Protein AF-A0A3D2L8B6-F1 (afdb_monomer)

Nearest PDB structures (foldseek):
  5cwb-assembly1_A  TM=3.563E-01  e=9.873E+00  synthetic construct
  6vfi-assembly1_A  TM=2.764E-01  e=8.026E+00  synthetic construct

Foldseek 3Di:
DDPLVVLLVLLVVLVVCLVPPPVPDDADPSNLCSQLSSLLSVLVSCVVVVHDPLQSQLSNLLSVLSNQCRVDPVCPSVVVSVVSNVVSVVSVVVVVVPDDDDDPDPVVVVVVVVVVVVVVVVCVVCVVVPDPVRD

Radius of gyration: 17.13 Å; Cα contacts (8 Å, |Δi|>4): 127; chains: 1; bounding box: 41×41×45 Å

Sequence (135 aa):
MTLPTGVLLTSMVLGVLYGTAFCWRPHSLLKLIVKTGSTALLALWAYLLGGPVLLVAGLALSSLGDFFLEADENDKFLLPGMGAFFAAHVAYIALFWALPQADRTLLILAAQIGLIACGVVFIRWLAPWVTKGMR

pLDDT: mean 90.26, std 8.33, range [50.19, 97.44]

Secondary structure (DSSP, 8-state):
--HHHHHHHHHHHHHHHIIIIITTSPP-HHHHHHHHHHHHHHHHHHHHTT--HHHHHHHHHHHHHHHHHHS-TTSTTHHHHHHHHHHHHHHHHHHHHHSPPPP--HHHHHHHHHHHHHHHHHHHHHGGGS-TT--

Mean predicted aligned error: 5.92 Å

Structure (mmCIF, N/CA/C/O backbone):
data_AF-A0A3D2L8B6-F1
#
_entry.id   AF-A0A3D2L8B6-F1
#
loop_
_atom_site.group_PDB
_atom_site.id
_atom_site.type_symbol
_atom_site.label_atom_id
_atom_site.label_alt_id
_atom_site.label_comp_id
_atom_site.label_asym_id
_atom_site.label_entity_id
_atom_site.label_seq_id
_atom_site.pdbx_PDB_ins_code
_atom_site.Cartn_x
_atom_site.Cartn_y
_atom_site.Cartn_z
_atom_site.occupancy
_atom_site.B_iso_or_equiv
_atom_site.auth_seq_id
_atom_site.auth_comp_id
_atom_site.auth_asym_id
_atom_site.auth_atom_id
_atom_site.pdbx_PDB_model_num
ATOM 1 N N . MET A 1 1 ? 9.061 -23.169 3.707 1.00 67.75 1 MET A N 1
ATOM 2 C CA . MET A 1 1 ? 8.647 -21.827 3.238 1.00 67.75 1 MET A CA 1
ATOM 3 C C . MET A 1 1 ? 9.884 -20.964 3.103 1.00 67.75 1 MET A C 1
ATOM 5 O O . MET A 1 1 ? 10.711 -21.003 4.004 1.00 67.75 1 MET A O 1
ATOM 9 N N . THR A 1 2 ? 10.033 -20.221 2.008 1.00 90.94 2 THR A N 1
ATOM 10 C CA . THR A 1 2 ? 11.080 -19.193 1.910 1.00 90.94 2 THR A CA 1
ATOM 11 C C . THR A 1 2 ? 10.647 -17.950 2.693 1.00 90.94 2 THR A C 1
ATOM 13 O O . THR A 1 2 ? 9.448 -17.719 2.881 1.00 90.94 2 THR A O 1
ATOM 16 N N . LEU A 1 3 ? 11.610 -17.147 3.154 1.00 92.25 3 LEU A N 1
ATOM 17 C CA . LEU A 1 3 ? 11.333 -15.908 3.888 1.00 92.25 3 LEU A CA 1
ATOM 18 C C . LEU A 1 3 ? 10.371 -14.965 3.125 1.00 92.25 3 LEU A C 1
ATOM 20 O O . LEU A 1 3 ? 9.385 -14.547 3.732 1.00 92.25 3 LEU A O 1
ATOM 24 N N . PRO A 1 4 ? 10.543 -14.694 1.811 1.00 92.75 4 PRO A N 1
ATOM 25 C CA . PRO A 1 4 ? 9.620 -13.829 1.073 1.00 92.75 4 PRO A CA 1
ATOM 26 C C . PRO A 1 4 ? 8.187 -14.376 1.046 1.00 92.75 4 PRO A C 1
ATOM 28 O O . PRO A 1 4 ? 7.238 -13.633 1.279 1.00 92.75 4 PRO A O 1
ATOM 31 N N . THR A 1 5 ? 8.002 -15.681 0.825 1.00 93.81 5 THR A N 1
ATOM 32 C CA . THR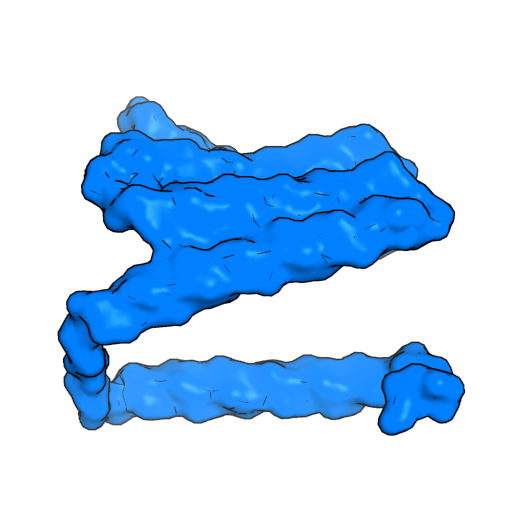 A 1 5 ? 6.661 -16.287 0.814 1.00 93.81 5 THR A CA 1
ATOM 33 C C . THR A 1 5 ? 5.973 -16.167 2.175 1.00 93.81 5 THR A C 1
ATOM 35 O O . THR A 1 5 ? 4.782 -15.871 2.226 1.00 93.81 5 THR A O 1
ATOM 38 N N . GLY A 1 6 ? 6.712 -16.342 3.277 1.00 94.75 6 GLY A N 1
ATOM 39 C CA . GLY A 1 6 ? 6.173 -16.147 4.627 1.00 94.75 6 GLY A CA 1
ATOM 40 C C . GLY A 1 6 ? 5.730 -14.703 4.886 1.00 94.75 6 GLY A C 1
ATOM 41 O O . GLY A 1 6 ? 4.639 -14.479 5.415 1.00 94.75 6 GLY A O 1
ATOM 42 N N . VAL A 1 7 ? 6.533 -13.723 4.458 1.00 94.81 7 VAL A N 1
ATOM 43 C CA . VAL A 1 7 ? 6.210 -12.290 4.583 1.00 94.81 7 VAL A CA 1
ATOM 44 C C . VAL A 1 7 ? 4.951 -11.936 3.786 1.00 94.81 7 VAL A C 1
ATOM 46 O O . VAL A 1 7 ? 4.048 -11.299 4.330 1.00 94.81 7 VAL A O 1
ATOM 49 N N . LEU A 1 8 ? 4.846 -12.398 2.534 1.00 94.94 8 LEU A N 1
ATOM 50 C CA . LEU A 1 8 ? 3.677 -12.146 1.688 1.00 94.94 8 LEU A CA 1
ATOM 51 C C . LEU A 1 8 ? 2.399 -12.738 2.286 1.00 94.94 8 LEU A C 1
ATOM 53 O O . LEU A 1 8 ? 1.386 -12.051 2.380 1.00 94.94 8 LEU A O 1
ATOM 57 N N . LEU A 1 9 ? 2.439 -13.998 2.722 1.00 95.94 9 LEU A N 1
ATOM 58 C CA . LEU A 1 9 ? 1.264 -14.642 3.308 1.00 95.94 9 LEU A CA 1
ATOM 59 C C . LEU A 1 9 ? 0.827 -13.946 4.595 1.00 95.94 9 LEU A C 1
ATOM 61 O O . LEU A 1 9 ? -0.366 -13.751 4.804 1.00 95.94 9 LEU A O 1
ATOM 65 N N . THR A 1 10 ? 1.780 -13.514 5.421 1.00 94.75 10 THR A N 1
ATOM 66 C CA . THR A 1 10 ? 1.473 -12.745 6.633 1.00 94.75 10 THR A CA 1
ATOM 67 C C . THR A 1 10 ? 0.818 -11.409 6.279 1.00 94.75 10 THR A C 1
ATOM 69 O O . THR A 1 10 ? -0.200 -11.060 6.871 1.00 94.75 10 THR A O 1
ATOM 72 N N . SER A 1 11 ? 1.334 -10.698 5.270 1.00 94.88 11 SER A N 1
ATOM 73 C CA . SER A 1 11 ? 0.718 -9.470 4.746 1.00 94.88 11 SER A CA 1
ATOM 74 C C . SER A 1 11 ? -0.731 -9.704 4.295 1.00 94.88 11 SER A C 1
ATOM 76 O O . SER A 1 11 ? -1.634 -8.989 4.732 1.00 94.88 11 SER A O 1
ATOM 78 N N . MET A 1 12 ? -0.975 -10.749 3.497 1.00 95.00 12 MET A N 1
ATOM 79 C CA . MET A 1 12 ? -2.314 -11.101 3.012 1.00 95.00 12 MET A CA 1
ATOM 80 C C . MET A 1 12 ? -3.269 -11.441 4.158 1.00 95.00 12 MET A C 1
ATOM 82 O O . MET A 1 12 ? -4.399 -10.954 4.183 1.00 95.00 12 MET A O 1
ATOM 86 N N . VAL A 1 13 ? -2.819 -12.244 5.127 1.00 95.94 13 VAL A N 1
ATOM 87 C CA . VAL A 1 13 ? -3.622 -12.615 6.300 1.00 95.94 13 VAL A CA 1
ATOM 88 C C . VAL A 1 13 ? -3.980 -11.378 7.119 1.00 95.94 13 VAL A C 1
ATOM 90 O O . VAL A 1 13 ? -5.149 -11.209 7.459 1.00 95.94 13 VAL A O 1
ATOM 93 N N . LEU A 1 14 ? -3.027 -10.480 7.386 1.00 93.62 14 LEU A N 1
ATOM 94 C CA . LEU A 1 14 ? -3.311 -9.230 8.097 1.00 93.62 14 LEU A CA 1
ATOM 95 C C . LEU A 1 14 ? -4.304 -8.347 7.331 1.00 93.62 14 LEU A C 1
ATOM 97 O O . LEU A 1 14 ? -5.229 -7.818 7.943 1.00 93.62 14 LEU A O 1
ATOM 101 N N . GLY A 1 15 ? -4.173 -8.236 6.006 1.00 92.25 15 GLY A N 1
ATOM 102 C CA . GLY A 1 15 ? -5.113 -7.479 5.175 1.00 92.25 15 GLY A CA 1
ATOM 103 C C . GLY A 1 15 ? -6.539 -8.040 5.229 1.00 92.25 15 GLY A C 1
ATOM 104 O O . GLY A 1 15 ? -7.499 -7.294 5.434 1.00 92.25 15 GLY A O 1
ATOM 105 N N . VAL A 1 16 ? -6.689 -9.366 5.130 1.00 93.69 16 VAL A N 1
ATOM 106 C CA . VAL A 1 16 ? -7.996 -10.039 5.249 1.00 93.69 16 VAL A CA 1
ATOM 107 C C . VAL A 1 16 ? -8.572 -9.883 6.658 1.00 93.69 16 VAL A C 1
ATOM 109 O O . VAL A 1 16 ? -9.761 -9.596 6.807 1.00 93.69 16 VAL A O 1
ATOM 112 N N . LEU A 1 17 ? -7.748 -10.024 7.699 1.00 92.88 17 LEU A N 1
ATOM 113 C CA . LEU A 1 17 ? -8.172 -9.820 9.086 1.00 92.88 17 LEU A CA 1
ATOM 114 C C . LEU A 1 17 ? -8.625 -8.379 9.325 1.00 92.88 17 LEU A C 1
ATOM 116 O O . LEU A 1 17 ? -9.663 -8.166 9.954 1.00 92.88 17 LEU A O 1
ATOM 120 N N . TYR A 1 18 ? -7.897 -7.396 8.789 1.00 90.88 18 TYR A N 1
ATOM 121 C CA . TYR A 1 18 ? -8.304 -5.998 8.861 1.00 90.88 18 TYR A CA 1
ATOM 122 C C . TYR A 1 18 ? -9.687 -5.801 8.235 1.00 90.88 18 TYR A C 1
ATOM 124 O O . TYR A 1 18 ? -10.607 -5.321 8.903 1.00 90.88 18 TYR A O 1
ATOM 132 N N . GLY A 1 19 ? -9.847 -6.236 6.982 1.00 89.25 19 GLY A N 1
ATOM 133 C CA . GLY A 1 19 ? -11.071 -6.040 6.207 1.00 89.25 19 GLY A CA 1
ATOM 134 C C . GLY A 1 19 ? -12.294 -6.772 6.759 1.00 89.25 19 GLY A C 1
ATOM 135 O O . GLY A 1 19 ? -13.399 -6.263 6.630 1.00 89.25 19 GLY A O 1
ATOM 136 N N . THR A 1 20 ? -12.123 -7.934 7.396 1.00 90.69 20 THR A N 1
ATOM 137 C CA . THR A 1 20 ? -13.249 -8.758 7.879 1.00 90.69 20 THR A CA 1
ATOM 138 C C . THR A 1 20 ? -13.590 -8.544 9.351 1.00 90.69 20 THR A C 1
ATOM 140 O O . THR A 1 20 ? -14.761 -8.630 9.715 1.00 90.69 20 THR A O 1
ATOM 143 N N . ALA A 1 21 ? -12.603 -8.263 10.208 1.00 88.62 21 ALA A N 1
ATOM 144 C CA . ALA A 1 21 ? -12.798 -8.260 11.659 1.00 88.62 21 ALA A CA 1
ATOM 145 C C . ALA A 1 21 ? -12.560 -6.900 12.333 1.00 88.62 21 ALA A C 1
ATOM 147 O O . ALA A 1 21 ? -13.136 -6.653 13.398 1.00 88.62 21 ALA A O 1
ATOM 148 N N . PHE A 1 22 ? -11.728 -6.029 11.749 1.00 84.88 22 PHE A N 1
ATOM 149 C CA . PHE A 1 22 ? -11.286 -4.786 12.399 1.00 84.88 22 PHE A CA 1
ATOM 150 C C . PHE A 1 22 ? -11.785 -3.500 11.734 1.00 84.88 22 PHE A C 1
ATOM 152 O O . PHE A 1 22 ? -11.817 -2.474 12.409 1.00 84.88 22 PHE A O 1
ATOM 159 N N . CYS A 1 23 ? -12.202 -3.530 10.465 1.00 84.25 23 CYS A N 1
ATOM 160 C CA . CYS A 1 23 ? -12.588 -2.326 9.720 1.00 84.25 23 CYS A CA 1
ATOM 161 C C . CYS A 1 23 ? -13.696 -1.508 10.421 1.00 84.25 23 CYS A C 1
ATOM 163 O O . CYS A 1 23 ? -13.595 -0.287 10.501 1.00 84.25 23 CYS A O 1
ATOM 165 N N . TRP A 1 24 ? -14.683 -2.177 11.030 1.00 82.31 24 TRP A N 1
ATOM 166 C CA . TRP A 1 24 ? -15.803 -1.540 11.747 1.00 82.31 24 TRP A CA 1
ATOM 167 C C . TRP A 1 24 ? -15.573 -1.329 13.248 1.00 82.31 24 TRP A C 1
ATOM 169 O O . TRP A 1 24 ? -16.473 -0.860 13.944 1.00 82.31 24 TRP A O 1
ATOM 179 N N . ARG A 1 25 ? -14.410 -1.717 13.784 1.00 83.19 25 ARG A N 1
ATOM 180 C CA . ARG A 1 25 ? -14.129 -1.577 15.218 1.00 83.19 25 ARG A CA 1
ATOM 181 C C . ARG A 1 25 ? -13.625 -0.167 15.550 1.00 83.19 25 ARG A C 1
ATOM 183 O O . ARG A 1 25 ? -12.940 0.440 14.713 1.00 83.19 25 ARG A O 1
ATOM 190 N N . PRO A 1 26 ? -13.909 0.325 16.773 1.00 81.00 26 PRO A N 1
ATOM 191 C CA . PRO A 1 26 ? -13.306 1.554 17.281 1.00 81.00 26 PRO A CA 1
ATOM 192 C C . PRO A 1 26 ? -11.777 1.438 17.313 1.00 81.00 26 PRO A C 1
ATOM 194 O O . PRO A 1 26 ? -11.218 0.338 17.168 1.00 81.00 26 PRO A O 1
ATOM 197 N N . HIS A 1 27 ? -11.099 2.574 17.461 1.00 81.44 27 HIS A N 1
ATOM 198 C CA . HIS A 1 27 ? -9.645 2.616 17.437 1.00 81.44 27 HIS A CA 1
ATOM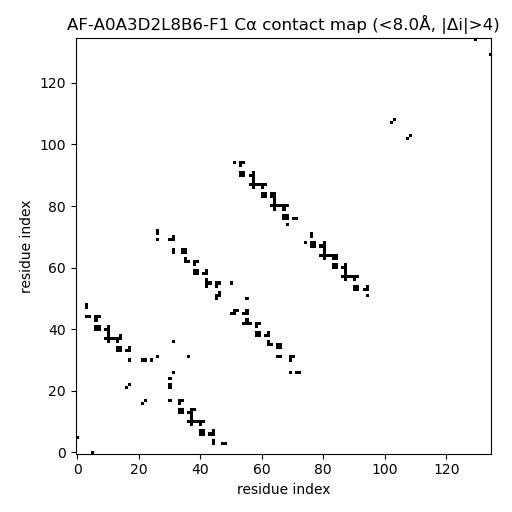 199 C C . HIS A 1 27 ? -9.055 1.658 18.483 1.00 81.44 27 HIS A C 1
ATOM 201 O O . HIS A 1 27 ? -9.515 1.543 19.619 1.00 81.44 27 HIS A O 1
ATOM 207 N N . SER A 1 28 ? -8.027 0.921 18.071 1.00 86.25 28 SER A N 1
ATOM 208 C CA . SER A 1 28 ? -7.255 0.059 18.959 1.00 86.25 28 SER A CA 1
ATOM 209 C C . SER A 1 28 ? -5.846 -0.113 18.412 1.00 86.25 28 SER A C 1
ATOM 211 O O . SER A 1 28 ? -5.644 -0.173 17.197 1.00 86.25 28 SER A O 1
ATOM 213 N N . LEU A 1 29 ? -4.871 -0.279 19.307 1.00 86.88 29 LEU A N 1
ATOM 214 C CA . LEU A 1 29 ? -3.481 -0.534 18.916 1.00 86.88 29 LEU A CA 1
ATOM 215 C C . LEU A 1 29 ? -3.353 -1.771 18.014 1.00 86.88 29 LEU A C 1
ATOM 217 O O . LEU A 1 29 ? -2.568 -1.771 17.072 1.00 86.88 29 LEU A O 1
ATOM 221 N N . LEU A 1 30 ? -4.171 -2.804 18.249 1.00 88.06 30 LEU A N 1
ATOM 222 C CA . LEU A 1 30 ?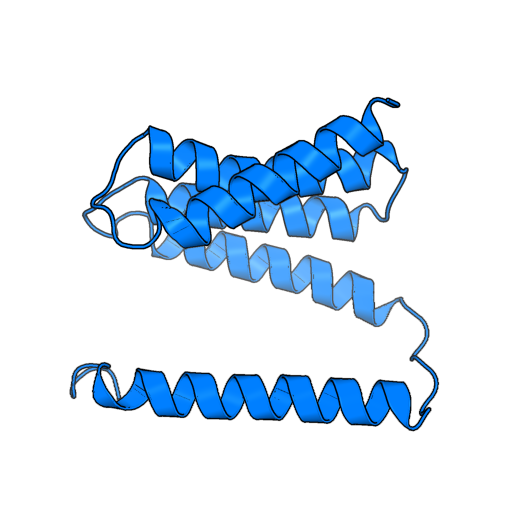 -4.212 -3.991 17.394 1.00 88.06 30 LEU A CA 1
ATOM 223 C C . LEU A 1 30 ? -4.681 -3.657 15.975 1.00 88.06 30 LEU A C 1
ATOM 225 O O . LEU A 1 30 ? -4.061 -4.108 15.019 1.00 88.06 30 LEU A O 1
ATOM 229 N N . LYS A 1 31 ? -5.729 -2.840 15.820 1.00 88.12 31 LYS A N 1
ATOM 230 C CA . LYS A 1 31 ? -6.209 -2.398 14.503 1.00 88.12 31 LYS A CA 1
ATOM 231 C C . LYS A 1 31 ? -5.129 -1.625 13.746 1.00 88.12 31 LYS A C 1
ATOM 233 O O . LYS A 1 31 ? -4.907 -1.910 12.571 1.00 88.12 31 LYS A O 1
ATOM 238 N N . LEU A 1 32 ? -4.422 -0.722 14.428 1.00 91.25 32 LEU A N 1
ATOM 239 C CA . LEU A 1 32 ? -3.304 0.036 13.860 1.00 91.25 32 LEU A CA 1
ATOM 240 C C . LEU A 1 32 ? -2.176 -0.888 13.391 1.00 91.25 32 LEU A C 1
ATOM 242 O O . LEU A 1 32 ? -1.725 -0.758 12.250 1.00 91.25 32 LEU A O 1
ATOM 246 N N . ILE A 1 33 ? -1.756 -1.843 14.228 1.00 92.38 33 ILE A N 1
ATOM 247 C CA . ILE A 1 33 ? -0.696 -2.806 13.890 1.00 92.38 33 ILE A CA 1
ATOM 248 C C . ILE A 1 33 ? -1.121 -3.693 12.717 1.00 92.38 33 ILE A C 1
ATOM 250 O O . ILE A 1 33 ? -0.325 -3.909 11.810 1.00 92.38 33 ILE A O 1
ATOM 254 N N . VAL A 1 34 ? -2.358 -4.195 12.705 1.00 92.56 34 VAL A N 1
ATOM 255 C CA . VAL A 1 34 ? -2.851 -5.076 11.634 1.00 92.56 34 VAL A CA 1
ATOM 256 C C . VAL A 1 34 ? -2.940 -4.315 10.307 1.00 92.56 34 VAL A C 1
ATOM 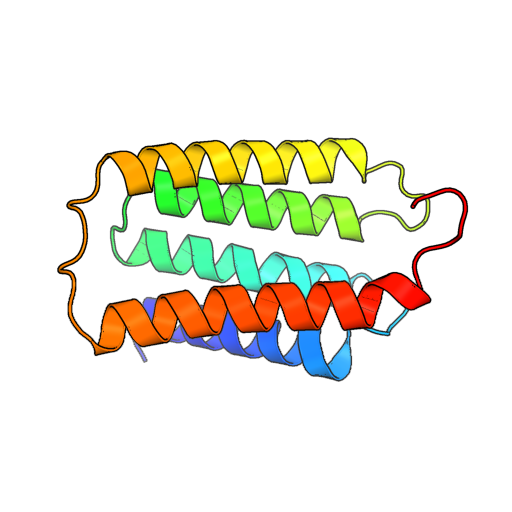258 O O . VAL A 1 34 ? -2.443 -4.808 9.295 1.00 92.56 34 VAL A O 1
ATOM 261 N N . LYS A 1 35 ? -3.507 -3.101 10.308 1.00 91.94 35 LYS A N 1
ATOM 262 C CA . LYS A 1 35 ? -3.638 -2.252 9.113 1.00 91.94 35 LYS A CA 1
ATOM 263 C C . LYS A 1 35 ? -2.270 -1.880 8.543 1.00 91.94 35 LYS A C 1
ATOM 265 O O . LYS A 1 35 ? -1.933 -2.289 7.436 1.00 91.94 35 LYS A O 1
ATOM 270 N N . THR A 1 36 ? -1.456 -1.203 9.351 1.00 93.31 36 THR A N 1
ATOM 271 C CA . THR A 1 36 ? -0.120 -0.713 8.977 1.00 93.31 36 THR A CA 1
ATOM 272 C C . THR A 1 36 ? 0.826 -1.870 8.659 1.00 93.31 36 THR A C 1
ATOM 274 O O . THR A 1 36 ? 1.578 -1.838 7.689 1.00 93.31 36 THR A O 1
ATOM 277 N N . GLY A 1 37 ? 0.782 -2.933 9.463 1.00 92.56 37 GLY A N 1
ATOM 278 C CA . GLY A 1 37 ? 1.623 -4.111 9.286 1.00 92.56 37 GLY A CA 1
ATOM 279 C C . GLY A 1 37 ? 1.343 -4.842 7.978 1.00 92.56 37 GLY A C 1
ATOM 280 O O . GLY A 1 37 ? 2.283 -5.333 7.354 1.00 92.56 37 GLY A O 1
ATOM 281 N N . SER A 1 38 ? 0.087 -4.871 7.517 1.00 95.00 38 SER A N 1
ATOM 282 C CA . SER A 1 38 ? -0.264 -5.513 6.245 1.00 95.00 38 SER A CA 1
ATOM 283 C C . SER A 1 38 ? 0.495 -4.893 5.063 1.00 95.00 38 SER A C 1
ATOM 28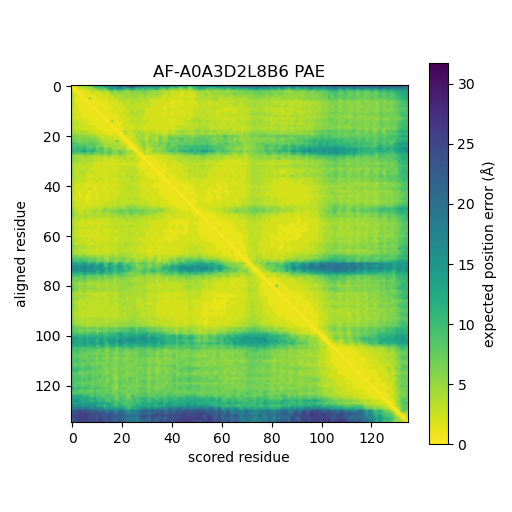5 O O . SER A 1 38 ? 1.148 -5.612 4.302 1.00 95.00 38 SER A O 1
ATOM 287 N N . THR A 1 39 ? 0.510 -3.564 4.962 1.00 94.75 39 THR A N 1
ATOM 288 C CA . THR A 1 39 ? 1.190 -2.811 3.901 1.00 94.75 39 THR A CA 1
ATOM 289 C C . THR A 1 39 ? 2.700 -2.742 4.105 1.00 94.75 39 THR A C 1
ATOM 291 O O . THR A 1 39 ? 3.449 -2.851 3.133 1.00 94.75 39 THR A O 1
ATOM 294 N N . ALA A 1 40 ? 3.176 -2.636 5.351 1.00 95.81 40 ALA A N 1
ATOM 295 C CA . ALA A 1 40 ? 4.607 -2.647 5.661 1.00 95.81 40 ALA A CA 1
ATOM 296 C C . ALA A 1 40 ? 5.266 -3.977 5.269 1.00 95.81 40 ALA A C 1
ATOM 298 O O . ALA A 1 40 ? 6.340 -3.993 4.666 1.00 95.81 40 ALA A O 1
ATOM 299 N N . LEU A 1 41 ? 4.608 -5.105 5.561 1.00 96.12 41 LEU A N 1
ATOM 300 C CA . LEU A 1 41 ? 5.089 -6.424 5.150 1.00 96.12 41 LEU A CA 1
ATOM 301 C C . LEU A 1 41 ? 5.058 -6.586 3.628 1.00 96.12 41 LEU A C 1
ATOM 303 O O . LEU A 1 41 ? 5.961 -7.207 3.071 1.00 96.12 41 LEU A O 1
ATOM 307 N N . LEU A 1 42 ? 4.083 -5.989 2.938 1.00 95.88 42 LEU A N 1
ATOM 308 C CA . LEU A 1 42 ? 4.064 -5.983 1.474 1.00 95.88 42 LEU A CA 1
ATOM 309 C C . LEU A 1 42 ? 5.249 -5.191 0.893 1.00 95.88 42 LEU A C 1
ATOM 311 O O . LEU A 1 42 ? 5.880 -5.645 -0.063 1.00 95.88 42 LEU A O 1
ATOM 315 N N . ALA A 1 43 ? 5.602 -4.054 1.503 1.00 96.81 43 ALA A N 1
ATOM 316 C CA . ALA A 1 43 ? 6.794 -3.283 1.144 1.00 96.81 43 ALA A CA 1
ATOM 317 C C . ALA A 1 43 ? 8.081 -4.098 1.355 1.00 96.81 43 ALA A C 1
ATOM 319 O O . ALA A 1 43 ? 8.936 -4.158 0.468 1.00 96.81 43 ALA A O 1
ATOM 320 N N . LEU A 1 44 ? 8.194 -4.774 2.505 1.00 96.44 44 LEU A N 1
ATOM 321 C CA . LEU A 1 44 ? 9.321 -5.655 2.813 1.00 96.44 44 LEU A CA 1
ATOM 322 C C . LEU A 1 44 ? 9.422 -6.806 1.809 1.00 96.44 44 LEU A C 1
ATOM 324 O O . LEU A 1 44 ? 10.512 -7.122 1.342 1.00 96.44 44 LEU A O 1
ATOM 328 N N . TRP A 1 45 ? 8.299 -7.421 1.444 1.00 97.31 45 TRP A N 1
ATOM 329 C CA . TRP A 1 45 ? 8.275 -8.476 0.438 1.00 97.31 45 TRP A CA 1
ATOM 330 C C . TRP A 1 45 ? 8.799 -7.992 -0.919 1.00 97.31 45 TRP A C 1
ATOM 332 O O . TRP A 1 45 ? 9.657 -8.651 -1.510 1.00 97.31 45 TRP A O 1
ATOM 342 N N . ALA A 1 46 ? 8.343 -6.823 -1.381 1.00 95.81 46 ALA A N 1
ATOM 343 C CA . ALA A 1 46 ? 8.819 -6.224 -2.626 1.00 95.81 46 ALA A CA 1
ATOM 344 C C . ALA A 1 46 ? 10.333 -5.949 -2.582 1.00 95.81 46 ALA A C 1
ATOM 346 O O . ALA A 1 46 ? 11.035 -6.209 -3.559 1.00 95.81 46 ALA A O 1
ATOM 347 N N . TYR A 1 47 ? 10.847 -5.494 -1.435 1.00 96.31 47 TYR A N 1
ATOM 348 C CA . TYR A 1 47 ? 12.281 -5.298 -1.222 1.00 96.31 47 TYR A CA 1
ATOM 349 C C . TYR A 1 47 ? 13.068 -6.616 -1.276 1.00 96.31 47 TYR A C 1
ATOM 351 O O . TYR A 1 47 ? 14.079 -6.699 -1.972 1.00 96.31 47 TYR A O 1
ATOM 359 N N . LEU A 1 48 ? 12.589 -7.668 -0.603 1.00 95.31 48 LEU A N 1
ATOM 360 C CA . LEU A 1 48 ? 13.255 -8.977 -0.565 1.00 95.31 48 LEU A CA 1
ATOM 361 C C . LEU A 1 48 ? 13.336 -9.658 -1.939 1.00 95.31 48 LEU A C 1
ATOM 363 O O . LEU A 1 48 ? 14.245 -10.453 -2.166 1.00 95.31 48 LEU A O 1
ATOM 367 N N . LEU A 1 49 ? 12.405 -9.362 -2.850 1.00 95.62 49 LEU A N 1
ATOM 368 C CA . LEU A 1 49 ? 12.450 -9.849 -4.231 1.00 95.62 49 LEU A CA 1
ATOM 369 C C . LEU A 1 49 ? 13.319 -8.992 -5.162 1.00 95.62 49 LEU A C 1
ATOM 371 O O . LEU A 1 49 ? 13.392 -9.287 -6.353 1.00 95.62 49 LEU A O 1
ATOM 375 N N . GLY A 1 50 ? 13.966 -7.940 -4.652 1.00 94.06 50 GLY A N 1
ATOM 376 C CA . GLY A 1 50 ? 14.722 -7.004 -5.484 1.00 94.06 50 GLY A CA 1
ATOM 377 C C . GLY A 1 50 ? 13.822 -6.191 -6.417 1.00 94.06 50 GLY A C 1
ATOM 378 O O . GLY A 1 50 ? 14.229 -5.846 -7.525 1.00 94.06 50 GLY A O 1
ATOM 379 N N . GLY A 1 51 ? 12.582 -5.924 -5.996 1.00 91.50 51 GLY A N 1
ATOM 380 C CA . GLY A 1 51 ? 11.633 -5.129 -6.761 1.00 91.50 51 GLY A CA 1
ATOM 381 C C . GLY A 1 51 ? 12.082 -3.670 -6.939 1.00 91.50 51 GLY A C 1
ATOM 382 O O . GLY A 1 51 ? 13.015 -3.206 -6.279 1.00 91.50 51 GLY A O 1
ATOM 383 N N . PRO A 1 52 ? 11.405 -2.906 -7.815 1.00 94.38 52 PRO A N 1
ATOM 384 C CA . PRO A 1 52 ? 11.751 -1.512 -8.073 1.00 94.38 52 PRO A CA 1
ATOM 385 C C . PRO A 1 52 ? 11.747 -0.666 -6.794 1.00 94.38 52 PRO A C 1
ATOM 387 O O . PRO A 1 52 ? 10.794 -0.708 -6.018 1.00 94.38 52 PRO A O 1
ATOM 390 N N . VAL A 1 53 ? 12.769 0.173 -6.603 1.00 95.12 53 VAL A N 1
ATOM 391 C CA . VAL A 1 53 ? 12.887 1.029 -5.403 1.00 95.12 53 VAL A CA 1
ATOM 392 C C . VAL A 1 53 ? 11.668 1.943 -5.239 1.00 95.12 53 VAL A C 1
ATOM 394 O O . VAL A 1 53 ? 11.182 2.126 -4.127 1.00 95.12 53 VAL A O 1
ATOM 397 N N . LEU A 1 54 ? 11.118 2.454 -6.346 1.00 95.19 54 LEU A N 1
ATOM 398 C CA . LEU A 1 54 ? 9.901 3.270 -6.337 1.00 95.19 54 LEU A CA 1
ATOM 399 C C . LEU A 1 54 ? 8.670 2.499 -5.832 1.00 95.19 54 LEU A C 1
ATOM 401 O O . LEU A 1 54 ? 7.829 3.088 -5.158 1.00 95.19 54 LEU A O 1
ATOM 405 N N . LEU A 1 55 ? 8.578 1.188 -6.099 1.00 95.38 55 LEU A N 1
ATOM 406 C CA . LEU A 1 55 ? 7.500 0.339 -5.579 1.00 95.38 55 LEU A CA 1
ATOM 407 C C . LEU A 1 55 ? 7.615 0.201 -4.059 1.00 95.38 55 LEU A C 1
ATOM 409 O O . LEU A 1 55 ? 6.634 0.395 -3.345 1.00 95.38 55 LEU A O 1
ATOM 413 N N . VAL A 1 56 ? 8.820 -0.098 -3.568 1.00 97.06 56 VAL A N 1
ATOM 414 C CA . VAL A 1 56 ? 9.091 -0.226 -2.128 1.00 97.06 56 VAL A CA 1
ATOM 415 C C . VAL A 1 56 ? 8.806 1.095 -1.412 1.00 97.06 56 VAL A C 1
ATOM 417 O O . VAL A 1 56 ? 8.132 1.099 -0.384 1.00 97.06 56 VAL A O 1
ATOM 420 N N . ALA A 1 57 ? 9.255 2.219 -1.978 1.00 96.56 57 ALA A N 1
ATOM 421 C CA . ALA A 1 57 ? 9.001 3.551 -1.438 1.00 96.56 57 ALA A CA 1
ATOM 422 C C . ALA A 1 57 ? 7.502 3.890 -1.412 1.00 96.56 57 ALA A C 1
ATOM 424 O O . ALA A 1 57 ? 7.003 4.351 -0.387 1.00 96.56 57 ALA A O 1
ATOM 425 N N . GLY A 1 58 ? 6.769 3.612 -2.496 1.00 96.88 58 GLY A N 1
ATOM 426 C CA . GLY A 1 58 ? 5.322 3.817 -2.554 1.00 96.88 58 GLY A CA 1
ATOM 427 C C . GLY A 1 58 ? 4.574 3.006 -1.493 1.00 96.88 58 GLY A C 1
ATOM 428 O O . GLY A 1 58 ? 3.726 3.551 -0.783 1.00 96.88 58 GLY A O 1
ATOM 429 N N . LEU A 1 59 ? 4.930 1.731 -1.312 1.00 96.69 59 LEU A N 1
ATOM 430 C CA . LEU A 1 59 ? 4.312 0.862 -0.305 1.00 96.69 59 LEU A CA 1
ATOM 431 C C . LEU A 1 59 ? 4.652 1.307 1.125 1.00 96.69 59 LEU A C 1
ATOM 433 O O . LEU A 1 59 ? 3.771 1.340 1.983 1.00 96.69 59 LEU A O 1
ATOM 437 N N . ALA A 1 60 ? 5.900 1.709 1.379 1.00 96.62 60 ALA A N 1
ATOM 438 C CA . ALA A 1 60 ? 6.323 2.224 2.679 1.00 96.62 60 ALA A CA 1
ATOM 439 C C . ALA A 1 60 ? 5.611 3.540 3.040 1.00 96.62 60 ALA A C 1
ATOM 441 O O . ALA A 1 60 ? 5.131 3.692 4.162 1.00 96.62 60 ALA A O 1
ATOM 442 N N . LEU A 1 61 ? 5.480 4.466 2.084 1.00 96.75 61 LEU A N 1
ATOM 443 C CA . LEU A 1 61 ? 4.744 5.722 2.270 1.00 96.75 61 LEU A CA 1
ATOM 444 C C . LEU A 1 61 ? 3.244 5.483 2.475 1.00 96.75 61 LEU A C 1
ATOM 446 O O . LEU A 1 61 ? 2.631 6.147 3.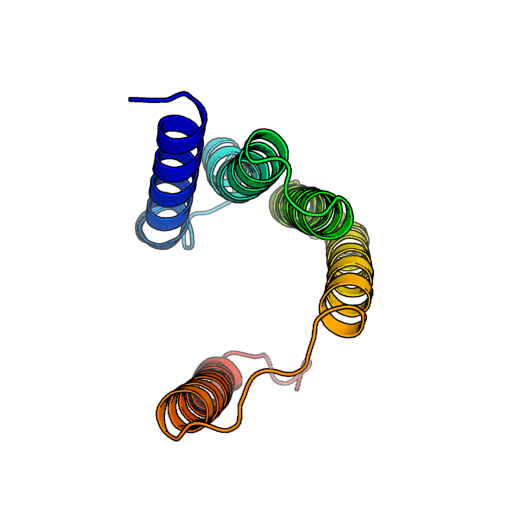306 1.00 96.75 61 LEU A O 1
ATOM 450 N N . SER A 1 62 ? 2.672 4.500 1.775 1.00 96.31 62 SER A N 1
ATOM 451 C CA . SER A 1 62 ? 1.275 4.085 1.964 1.00 96.31 62 SER A CA 1
ATOM 452 C C . SER A 1 62 ? 1.062 3.534 3.377 1.00 96.31 62 SER A C 1
ATOM 454 O O . SER A 1 62 ? 0.142 3.953 4.071 1.00 96.31 62 SER A O 1
ATOM 456 N N . SER A 1 63 ? 1.981 2.686 3.851 1.00 95.88 63 SER A N 1
ATOM 457 C CA . SER A 1 63 ? 1.967 2.177 5.224 1.00 95.88 63 SER A CA 1
ATOM 458 C C . SER A 1 63 ? 2.089 3.291 6.264 1.00 95.88 63 SER A C 1
ATOM 460 O O . SER A 1 63 ? 1.460 3.230 7.315 1.00 95.88 63 SER A O 1
ATOM 462 N N . LEU A 1 64 ? 2.898 4.312 5.992 1.00 94.94 64 LEU A N 1
ATOM 463 C CA . LEU A 1 64 ? 3.044 5.472 6.866 1.00 94.94 64 LEU A CA 1
ATOM 464 C C . LEU A 1 64 ? 1.772 6.342 6.872 1.00 94.94 64 LEU 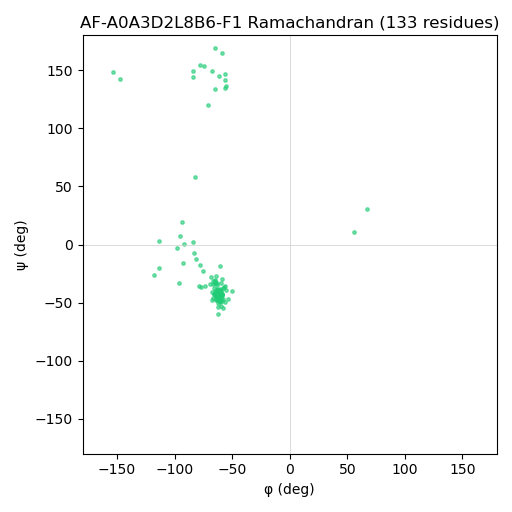A C 1
ATOM 466 O O . LEU A 1 64 ? 1.389 6.865 7.917 1.00 94.94 64 LEU A O 1
ATOM 470 N N . GLY A 1 65 ? 1.071 6.427 5.739 1.00 92.88 65 GLY A N 1
ATOM 471 C CA . GLY A 1 65 ? -0.270 7.003 5.652 1.00 92.88 65 GLY A CA 1
ATOM 472 C C . GLY A 1 65 ? -1.298 6.237 6.490 1.00 92.88 65 GLY A C 1
ATOM 473 O O . GLY A 1 65 ? -2.032 6.856 7.261 1.00 92.88 65 GLY A O 1
ATOM 474 N N . ASP A 1 66 ? -1.309 4.903 6.406 1.00 93.12 66 ASP A N 1
ATOM 475 C CA . ASP A 1 66 ? -2.184 4.041 7.216 1.00 93.12 66 ASP A CA 1
ATOM 476 C C . ASP A 1 66 ? -1.930 4.193 8.717 1.00 93.12 66 ASP A C 1
ATOM 478 O O . ASP A 1 66 ? -2.886 4.247 9.496 1.00 93.12 66 ASP A O 1
ATOM 482 N N . PHE A 1 67 ? -0.657 4.312 9.106 1.00 92.88 67 PHE A N 1
ATOM 483 C CA . PHE A 1 67 ? -0.262 4.594 10.481 1.00 92.88 67 PHE A CA 1
ATOM 484 C C . PHE A 1 67 ? -0.851 5.919 10.960 1.00 92.88 67 PHE A C 1
ATOM 486 O O . PHE A 1 67 ? -1.516 5.938 11.989 1.00 92.88 67 PHE A O 1
ATOM 493 N N . PHE A 1 68 ? -0.652 7.009 10.212 1.00 91.00 68 PHE A N 1
ATOM 494 C CA . PHE A 1 68 ? -1.154 8.328 10.600 1.00 91.00 68 PHE A CA 1
ATOM 495 C C . PHE A 1 68 ? -2.681 8.396 10.653 1.00 91.00 68 PHE A C 1
ATOM 497 O O . PHE A 1 68 ? -3.217 8.961 11.601 1.00 91.00 68 PHE A O 1
ATOM 504 N N . LEU A 1 69 ? -3.382 7.791 9.691 1.00 86.75 69 LEU A N 1
ATOM 505 C CA . LEU A 1 69 ? -4.848 7.764 9.696 1.00 86.75 69 LEU A CA 1
ATOM 506 C C . LEU A 1 69 ? -5.428 6.987 10.878 1.00 86.75 69 LEU A C 1
ATOM 508 O O . LEU A 1 69 ? -6.532 7.286 11.313 1.00 86.75 69 LEU A O 1
ATOM 512 N N . GLU A 1 70 ? -4.725 5.969 11.368 1.00 85.75 70 GLU A N 1
ATOM 513 C CA . GLU A 1 70 ? -5.193 5.172 12.498 1.00 85.75 70 GLU A CA 1
ATOM 514 C C . GLU A 1 70 ? -4.560 5.620 13.824 1.00 85.75 70 GLU A C 1
ATOM 516 O O . GLU A 1 70 ? -4.913 5.051 14.843 1.00 85.75 70 GLU A O 1
ATOM 521 N N . ALA A 1 71 ? -3.641 6.594 13.853 1.00 82.81 71 ALA A N 1
ATOM 522 C CA . ALA A 1 71 ? -2.871 6.956 15.054 1.00 82.81 71 ALA A CA 1
ATOM 523 C C . ALA A 1 71 ? -3.660 7.754 16.103 1.00 82.81 71 ALA A C 1
ATOM 525 O O . ALA A 1 71 ? -3.260 7.774 17.266 1.00 82.81 71 ALA A O 1
ATOM 526 N N . ASP A 1 72 ? -4.734 8.437 15.708 1.00 77.75 72 ASP A N 1
ATOM 527 C CA . ASP A 1 72 ? -5.528 9.293 16.594 1.00 77.75 72 ASP A CA 1
ATOM 528 C C . ASP A 1 72 ? -6.999 9.268 16.177 1.00 77.75 72 ASP A C 1
ATOM 530 O O . ASP A 1 72 ? -7.314 9.251 14.989 1.00 77.75 72 ASP A O 1
ATOM 534 N N . GLU A 1 73 ? -7.891 9.285 17.165 1.00 71.75 73 GLU A N 1
ATOM 535 C CA . GLU A 1 73 ? -9.340 9.381 16.959 1.00 71.75 73 GLU A CA 1
ATOM 536 C C . GLU A 1 73 ? -9.789 10.818 16.644 1.00 71.75 73 GLU A C 1
ATOM 538 O O . GLU A 1 73 ? -10.883 11.012 16.124 1.00 71.75 73 GLU A O 1
ATOM 543 N N . ASN A 1 74 ? -8.962 11.831 16.934 1.00 77.06 74 ASN A N 1
ATOM 544 C CA . ASN A 1 74 ? -9.318 13.249 16.780 1.00 77.06 74 ASN A CA 1
ATOM 545 C C . ASN A 1 74 ? -8.913 13.862 15.426 1.00 77.06 74 ASN A C 1
ATOM 547 O O . ASN A 1 74 ? -8.754 15.081 15.332 1.00 77.06 74 ASN A O 1
ATOM 551 N N . ASP A 1 75 ? -8.661 13.043 14.401 1.00 77.88 75 ASP A N 1
ATOM 552 C CA . ASP A 1 75 ? -8.276 13.462 13.040 1.00 77.88 75 ASP A CA 1
ATOM 553 C C . ASP A 1 75 ? -7.024 14.364 12.940 1.00 77.88 75 ASP A C 1
ATOM 555 O O . ASP A 1 75 ? -6.689 14.871 11.866 1.00 77.88 75 ASP A O 1
ATOM 559 N N . LYS A 1 76 ? -6.253 14.539 14.021 1.00 83.69 76 LYS A N 1
ATOM 560 C CA . LYS A 1 76 ? -5.064 15.410 14.039 1.00 83.69 76 LYS A CA 1
ATOM 561 C C . LYS A 1 76 ? -4.004 14.976 13.026 1.00 83.69 76 LYS A C 1
ATOM 563 O O . LYS A 1 76 ? -3.295 15.807 12.458 1.00 83.69 76 LYS A O 1
ATOM 568 N N . PHE A 1 77 ? -3.898 13.670 12.799 1.00 86.50 77 PHE A N 1
ATOM 569 C CA . PHE A 1 77 ? -2.952 13.075 11.859 1.00 86.50 77 PHE A CA 1
ATOM 570 C C . PHE A 1 77 ? -3.554 12.805 10.474 1.00 86.50 77 PHE A C 1
ATOM 572 O O . PHE A 1 77 ? -2.874 12.254 9.608 1.00 86.50 77 PHE A O 1
ATOM 579 N N . LEU A 1 78 ? -4.783 13.257 10.213 1.00 86.62 78 LEU A N 1
ATOM 580 C CA . LEU A 1 78 ? -5.428 13.073 8.917 1.00 86.62 78 LEU A CA 1
ATOM 581 C C . LEU A 1 78 ? -4.655 13.781 7.796 1.00 86.62 78 LEU A C 1
ATOM 583 O O . LEU A 1 78 ? -4.335 13.165 6.782 1.00 86.62 78 LEU A O 1
ATOM 587 N N . LEU A 1 79 ? -4.271 15.046 7.998 1.00 90.50 79 LEU A N 1
ATOM 588 C CA . LEU A 1 79 ? -3.509 15.818 7.011 1.00 90.50 79 LEU A CA 1
ATOM 589 C C . LEU A 1 79 ? -2.121 15.217 6.693 1.00 90.50 79 LEU A C 1
ATOM 591 O O . LEU A 1 79 ? -1.826 15.026 5.510 1.00 90.50 79 LEU A O 1
ATOM 595 N N . PRO A 1 80 ? -1.259 14.886 7.679 1.00 91.50 80 PRO A N 1
ATOM 596 C CA . PRO A 1 80 ? 0.011 14.222 7.384 1.00 91.50 80 PRO A CA 1
ATOM 597 C C . PRO A 1 80 ? -0.183 12.819 6.790 1.00 91.50 80 PRO A C 1
ATOM 599 O O . PRO A 1 80 ? 0.590 12.434 5.912 1.00 91.50 80 PRO A O 1
ATOM 602 N N . GLY A 1 81 ? -1.233 12.088 7.184 1.00 91.75 81 GLY A N 1
ATOM 603 C CA . GLY A 1 81 ? -1.604 10.813 6.564 1.00 91.75 81 GLY A CA 1
ATOM 604 C C . GLY A 1 81 ? -1.929 10.958 5.078 1.00 91.75 81 GLY A C 1
ATOM 605 O O . GLY A 1 81 ? -1.355 10.256 4.246 1.00 91.75 81 GLY A O 1
ATOM 606 N N . MET A 1 82 ? -2.770 11.931 4.719 1.00 93.56 82 MET A N 1
ATOM 607 C CA . MET A 1 82 ? -3.054 12.266 3.320 1.00 93.56 82 MET A CA 1
ATOM 608 C C . MET A 1 82 ? -1.787 12.671 2.558 1.00 93.56 82 MET A C 1
ATOM 610 O O . MET A 1 82 ? -1.585 12.220 1.432 1.00 93.56 82 MET A O 1
ATOM 614 N N . GLY A 1 83 ? -0.908 13.474 3.166 1.00 94.88 83 GLY A N 1
ATOM 615 C CA . GLY A 1 83 ? 0.378 13.853 2.573 1.00 94.88 83 GLY A CA 1
ATOM 616 C C . GLY A 1 83 ? 1.267 12.646 2.249 1.00 94.88 83 GLY A C 1
ATOM 617 O O . GLY A 1 83 ? 1.826 12.569 1.154 1.00 94.88 83 GLY A O 1
ATOM 618 N N . ALA A 1 84 ? 1.340 11.670 3.158 1.00 94.88 84 ALA A N 1
ATOM 619 C CA . ALA A 1 84 ? 2.065 10.420 2.935 1.00 94.88 84 ALA A CA 1
ATOM 620 C C . ALA A 1 84 ? 1.458 9.596 1.787 1.00 94.88 84 ALA A C 1
ATOM 622 O O . ALA A 1 84 ? 2.192 9.120 0.918 1.00 94.88 84 ALA A O 1
ATOM 623 N N . PHE A 1 85 ? 0.126 9.504 1.712 1.00 95.38 85 PHE A N 1
ATOM 624 C CA . PHE A 1 85 ? -0.550 8.860 0.583 1.00 95.38 85 PHE A CA 1
ATOM 625 C C . PHE A 1 85 ? -0.285 9.573 -0.743 1.00 95.38 85 PHE A C 1
ATOM 627 O O . PHE A 1 85 ? -0.015 8.906 -1.742 1.00 95.38 85 PHE A O 1
ATOM 634 N N . PHE A 1 86 ? -0.308 10.906 -0.786 1.00 95.81 86 PHE A N 1
ATOM 635 C CA . PHE A 1 86 ? 0.027 11.644 -2.006 1.00 95.81 86 PHE A CA 1
ATOM 636 C C . PHE A 1 86 ? 1.473 11.393 -2.443 1.00 95.81 86 PHE A C 1
ATOM 638 O O . PHE A 1 86 ? 1.716 11.130 -3.621 1.00 95.81 86 PHE A O 1
ATOM 645 N N . ALA A 1 87 ? 2.423 11.392 -1.507 1.00 96.69 87 ALA A N 1
ATOM 646 C CA . ALA A 1 87 ? 3.814 11.061 -1.804 1.00 96.69 87 ALA A CA 1
ATOM 647 C C . ALA A 1 87 ? 3.960 9.625 -2.346 1.00 96.69 87 ALA A C 1
ATOM 649 O O . ALA A 1 87 ? 4.700 9.403 -3.308 1.00 96.69 87 ALA A O 1
ATOM 650 N N . ALA A 1 88 ? 3.209 8.662 -1.798 1.00 96.81 88 ALA A N 1
ATOM 651 C CA . ALA A 1 88 ? 3.161 7.300 -2.328 1.00 96.81 88 ALA A CA 1
ATOM 652 C C . ALA A 1 88 ? 2.680 7.267 -3.788 1.00 96.81 88 ALA A C 1
ATOM 654 O O . ALA A 1 88 ? 3.284 6.597 -4.625 1.00 96.81 88 ALA A O 1
ATOM 655 N N . HIS A 1 89 ? 1.639 8.038 -4.118 1.00 96.31 89 HIS A N 1
ATOM 656 C CA . HIS A 1 89 ? 1.125 8.130 -5.486 1.00 96.31 89 HIS A CA 1
ATOM 657 C C . HIS A 1 89 ? 2.145 8.724 -6.452 1.00 96.31 89 HIS A C 1
ATOM 659 O O . HIS A 1 89 ? 2.260 8.229 -7.568 1.00 96.31 89 HIS A O 1
ATOM 665 N N . VAL A 1 90 ? 2.925 9.726 -6.040 1.00 97.44 90 VAL A N 1
ATOM 666 C CA . VAL A 1 90 ? 4.012 10.260 -6.877 1.00 97.44 90 VAL A CA 1
ATOM 667 C C . VAL A 1 90 ? 5.029 9.163 -7.212 1.00 97.44 90 VAL A C 1
ATOM 669 O O . VAL A 1 90 ? 5.416 9.029 -8.374 1.00 97.44 90 VAL A O 1
ATOM 672 N N . ALA A 1 91 ? 5.409 8.330 -6.236 1.00 96.31 91 ALA A N 1
ATOM 673 C CA . ALA A 1 91 ? 6.308 7.200 -6.473 1.00 96.31 91 ALA A CA 1
ATOM 674 C C . ALA A 1 91 ? 5.700 6.164 -7.437 1.00 96.31 91 ALA A C 1
ATOM 676 O O . ALA A 1 91 ? 6.382 5.707 -8.357 1.00 96.31 91 ALA A O 1
ATOM 677 N N . TYR A 1 92 ? 4.412 5.836 -7.280 1.00 95.75 92 TYR A N 1
ATOM 678 C CA . TYR A 1 92 ? 3.711 4.925 -8.190 1.00 95.75 92 TYR A CA 1
ATOM 679 C C . TYR A 1 92 ? 3.572 5.491 -9.606 1.00 95.75 92 TYR A C 1
ATOM 681 O O . TYR A 1 92 ? 3.806 4.765 -10.567 1.00 95.75 92 TYR A O 1
ATOM 689 N N . ILE A 1 93 ? 3.241 6.776 -9.756 1.00 95.94 93 ILE A N 1
ATOM 690 C CA . ILE A 1 93 ? 3.146 7.438 -11.064 1.00 95.94 93 ILE A CA 1
ATOM 691 C C . ILE A 1 93 ? 4.501 7.387 -11.765 1.00 95.94 93 ILE A C 1
ATOM 693 O O . ILE A 1 93 ? 4.567 6.954 -12.911 1.00 95.94 93 ILE A O 1
ATOM 697 N N . ALA A 1 94 ? 5.582 7.763 -11.075 1.00 95.88 94 ALA A N 1
ATOM 698 C CA . ALA A 1 94 ? 6.929 7.710 -11.637 1.00 95.88 94 ALA A CA 1
ATOM 699 C C . ALA A 1 94 ? 7.326 6.282 -12.051 1.00 95.88 94 ALA A C 1
ATOM 701 O O . ALA A 1 94 ? 7.897 6.088 -13.124 1.00 95.88 94 ALA A O 1
ATOM 702 N N . LEU A 1 95 ? 6.981 5.279 -11.234 1.00 94.69 95 LEU A N 1
ATOM 703 C CA . LEU A 1 95 ? 7.220 3.872 -11.549 1.00 94.69 95 LEU A CA 1
ATOM 704 C C . LEU A 1 95 ? 6.455 3.441 -12.803 1.00 94.69 95 LEU A C 1
ATOM 706 O O . LEU A 1 95 ? 7.058 2.924 -13.739 1.00 94.69 95 LEU A O 1
ATOM 710 N N . PHE A 1 96 ? 5.140 3.655 -12.836 1.00 92.38 96 PHE A N 1
ATOM 711 C CA . PHE A 1 96 ? 4.298 3.212 -13.946 1.00 92.38 96 PHE A CA 1
ATOM 712 C C . PHE A 1 96 ? 4.568 3.979 -15.238 1.00 92.38 96 PHE A C 1
ATOM 714 O O . PHE A 1 96 ? 4.421 3.410 -16.314 1.00 92.38 96 PHE A O 1
ATOM 721 N N . TRP A 1 97 ? 5.017 5.231 -15.147 1.00 93.81 97 TRP A N 1
ATOM 722 C CA . TRP A 1 97 ? 5.445 6.007 -16.308 1.00 93.81 97 TRP A CA 1
ATOM 723 C C . TRP A 1 97 ? 6.683 5.412 -16.989 1.00 93.81 97 TRP A C 1
ATOM 725 O O . TRP A 1 97 ? 6.824 5.499 -18.206 1.00 93.81 97 TRP A O 1
ATOM 735 N N . ALA A 1 98 ? 7.576 4.793 -16.214 1.00 90.69 98 ALA A N 1
ATOM 736 C CA . ALA A 1 98 ? 8.771 4.132 -16.730 1.00 90.69 98 ALA A CA 1
ATOM 737 C C . ALA A 1 98 ? 8.501 2.715 -17.270 1.00 90.69 98 ALA A C 1
ATOM 739 O O . ALA A 1 98 ? 9.374 2.132 -17.915 1.00 90.69 98 ALA A O 1
ATOM 740 N N . LEU A 1 99 ? 7.323 2.141 -17.002 1.00 89.19 99 LEU A N 1
ATOM 741 C CA . LEU A 1 99 ? 6.966 0.808 -17.473 1.00 89.19 99 LEU A CA 1
ATOM 742 C C . LEU A 1 99 ? 6.421 0.850 -18.913 1.00 89.19 99 LEU A C 1
ATOM 744 O O . LEU A 1 99 ? 5.687 1.774 -19.279 1.00 89.19 99 LEU A O 1
ATOM 748 N N . PRO A 1 100 ? 6.718 -0.174 -19.736 1.00 89.00 100 PRO A N 1
ATOM 749 C CA . PRO A 1 100 ? 6.074 -0.341 -21.031 1.00 89.00 100 PRO A CA 1
ATOM 750 C C . PRO A 1 100 ? 4.552 -0.397 -20.890 1.00 89.00 100 PRO A C 1
ATOM 752 O O . PRO A 1 100 ? 4.019 -1.001 -19.956 1.00 89.00 100 PRO A O 1
ATOM 755 N N . GLN A 1 101 ? 3.848 0.212 -21.843 1.00 84.31 101 GLN A N 1
ATOM 756 C CA . GLN A 1 101 ? 2.394 0.117 -21.896 1.00 84.31 101 GLN A CA 1
ATOM 757 C C . GLN A 1 101 ? 1.988 -1.334 -22.166 1.00 84.31 101 GLN A C 1
ATOM 759 O O . GLN A 1 101 ? 2.549 -1.986 -23.044 1.00 84.31 101 GLN A O 1
ATOM 764 N N . ALA A 1 102 ? 1.018 -1.831 -21.402 1.00 82.38 102 ALA A N 1
ATOM 765 C CA . ALA A 1 102 ? 0.507 -3.181 -21.583 1.00 82.38 102 ALA A CA 1
ATOM 766 C C . ALA A 1 102 ? -0.235 -3.320 -22.923 1.00 82.38 102 ALA A C 1
ATOM 768 O O . ALA A 1 102 ? -0.880 -2.376 -23.395 1.00 82.38 102 ALA A O 1
ATOM 769 N N . ASP A 1 103 ? -0.190 -4.517 -23.507 1.00 87.81 103 ASP A N 1
ATOM 770 C CA . ASP A 1 103 ? -0.911 -4.819 -24.741 1.00 87.81 103 ASP A CA 1
ATOM 771 C C . ASP A 1 103 ? -2.425 -4.662 -24.568 1.00 87.81 103 ASP A C 1
ATOM 773 O O . ASP A 1 103 ? -3.013 -5.004 -23.540 1.00 87.81 103 ASP A O 1
ATOM 777 N N . ARG A 1 104 ? -3.097 -4.202 -25.625 1.00 86.19 104 ARG A N 1
ATOM 778 C CA . ARG A 1 104 ? -4.556 -4.017 -25.642 1.00 86.19 104 ARG A CA 1
ATOM 779 C C . ARG A 1 104 ? -5.288 -5.324 -25.938 1.00 86.19 104 ARG A C 1
ATOM 781 O O . ARG A 1 104 ? -6.027 -5.433 -26.914 1.00 86.19 104 ARG A O 1
ATOM 788 N N . THR A 1 105 ? -5.070 -6.335 -25.105 1.00 94.06 105 THR A N 1
ATOM 789 C CA . THR A 1 105 ? -5.829 -7.589 -25.190 1.00 94.06 105 THR A CA 1
ATOM 790 C C . THR A 1 105 ? -7.246 -7.403 -24.644 1.00 94.06 105 THR A C 1
ATOM 792 O O . THR A 1 105 ? -7.487 -6.562 -23.774 1.00 94.06 105 THR A O 1
ATOM 795 N N . LEU A 1 106 ? -8.194 -8.221 -25.1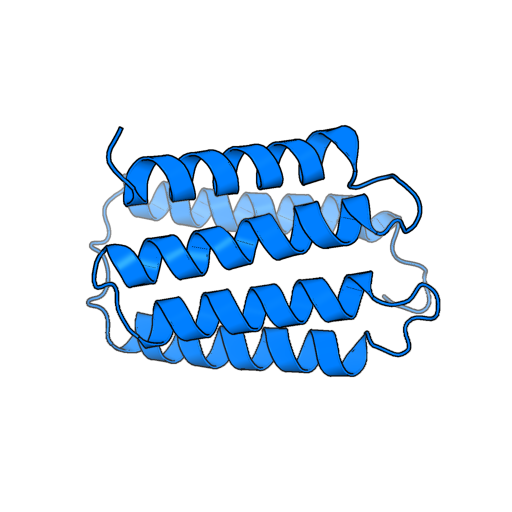16 1.00 93.81 106 LEU A N 1
ATOM 796 C CA . LEU A 1 106 ? -9.577 -8.200 -24.617 1.00 93.81 106 LEU A CA 1
ATOM 797 C C . LEU A 1 106 ? -9.650 -8.427 -23.100 1.00 93.81 106 LEU A C 1
ATOM 799 O O . LEU A 1 106 ? -10.460 -7.793 -22.433 1.00 93.81 106 LEU A O 1
ATOM 803 N N . LEU A 1 107 ? -8.782 -9.285 -22.552 1.00 93.88 107 LEU A N 1
ATOM 804 C CA . LEU A 1 107 ? -8.701 -9.544 -21.112 1.00 93.88 107 LEU A CA 1
ATOM 805 C C . LEU A 1 107 ? -8.278 -8.302 -20.321 1.00 93.88 107 LEU A C 1
ATOM 807 O O . LEU A 1 107 ? -8.925 -7.969 -19.331 1.00 93.88 107 LEU A O 1
ATOM 811 N N . ILE A 1 108 ? -7.227 -7.601 -20.762 1.00 92.19 108 ILE A N 1
ATOM 812 C CA . ILE A 1 108 ? -6.753 -6.378 -20.095 1.00 92.19 108 ILE A CA 1
ATOM 813 C C . ILE A 1 108 ? -7.827 -5.292 -20.162 1.00 92.19 108 ILE A C 1
ATOM 815 O O . ILE A 1 108 ? -8.118 -4.650 -19.153 1.00 92.19 108 ILE A O 1
ATOM 819 N N . LEU A 1 109 ? -8.466 -5.128 -21.321 1.00 93.12 109 LEU A N 1
ATOM 820 C CA . LEU A 1 109 ? -9.525 -4.140 -21.493 1.00 93.12 109 LEU A CA 1
ATOM 821 C C . LEU A 1 109 ? -10.750 -4.462 -20.621 1.00 93.12 109 LEU A C 1
ATOM 823 O O . LEU A 1 109 ? -11.287 -3.575 -19.961 1.00 93.12 109 LEU A O 1
ATOM 827 N N . ALA A 1 110 ? -11.159 -5.733 -20.558 1.00 94.81 110 ALA A N 1
ATOM 828 C CA . ALA A 1 110 ? -12.241 -6.180 -19.685 1.00 94.81 110 ALA A CA 1
ATOM 829 C C . ALA A 1 110 ? -11.911 -5.945 -18.201 1.00 94.81 110 ALA A C 1
ATOM 831 O O . ALA A 1 110 ? -12.769 -5.472 -17.458 1.00 94.81 110 ALA A O 1
ATOM 832 N N . ALA A 1 111 ? -10.670 -6.205 -17.777 1.00 93.19 111 ALA A N 1
ATOM 833 C CA . ALA A 1 111 ? -10.219 -5.934 -16.413 1.00 93.19 111 ALA A CA 1
ATOM 834 C C . ALA A 1 111 ? -10.230 -4.429 -16.085 1.00 93.19 111 ALA A C 1
ATOM 836 O O . ALA A 1 111 ? -10.693 -4.043 -15.013 1.00 93.19 111 ALA A O 1
ATOM 837 N N . GLN A 1 112 ? -9.786 -3.572 -17.011 1.00 92.31 112 GLN A N 1
ATOM 838 C CA . GLN A 1 112 ? -9.837 -2.112 -16.854 1.00 92.31 112 GLN A CA 1
ATOM 839 C C . GLN A 1 112 ? -11.276 -1.599 -16.742 1.00 92.31 112 GLN A C 1
ATOM 841 O O . GLN A 1 112 ? -11.587 -0.831 -15.831 1.00 92.31 112 GLN A O 1
ATOM 846 N N . ILE A 1 113 ? -12.168 -2.049 -17.631 1.00 94.88 113 ILE A N 1
ATOM 847 C CA . ILE A 1 113 ? -13.593 -1.693 -17.589 1.00 94.88 113 ILE A CA 1
ATOM 848 C C . ILE A 1 113 ? -14.215 -2.171 -16.277 1.00 94.88 113 ILE A C 1
ATOM 850 O O . ILE A 1 113 ? -14.927 -1.406 -15.628 1.00 94.88 113 ILE A O 1
ATOM 854 N N . GLY A 1 114 ? -13.916 -3.404 -15.861 1.00 96.00 114 GLY A N 1
ATOM 855 C CA . GLY A 1 114 ? -14.373 -3.960 -14.591 1.00 96.00 114 GLY A CA 1
ATOM 856 C C . GLY A 1 114 ? -13.924 -3.116 -13.399 1.00 96.00 114 GLY A C 1
ATOM 857 O O . GLY A 1 114 ? -14.750 -2.753 -12.566 1.00 96.00 114 GLY A O 1
ATOM 858 N N . LEU A 1 115 ? -12.648 -2.725 -13.354 1.00 94.12 115 LEU A N 1
ATOM 859 C CA . LEU A 1 115 ? -12.098 -1.877 -12.295 1.00 94.12 115 LEU A CA 1
ATOM 860 C C . LEU A 1 115 ? -12.798 -0.510 -12.232 1.00 94.12 115 LEU A C 1
ATOM 862 O O . LEU A 1 115 ? -13.207 -0.077 -11.153 1.00 94.12 115 LEU A O 1
ATOM 866 N N . ILE A 1 116 ? -12.980 0.147 -13.383 1.00 95.31 116 ILE A N 1
ATOM 867 C CA . ILE A 1 116 ? -13.686 1.434 -13.475 1.00 95.31 116 ILE A CA 1
ATOM 868 C C . ILE A 1 116 ? -15.142 1.275 -13.019 1.00 95.31 116 ILE A C 1
ATOM 870 O O . ILE A 1 116 ? -15.621 2.066 -12.205 1.00 95.31 116 ILE A O 1
ATOM 874 N N . ALA A 1 117 ? -15.839 0.239 -13.492 1.00 95.94 117 ALA A N 1
ATOM 875 C CA . ALA A 1 117 ? -17.223 -0.034 -13.118 1.00 95.94 117 ALA A CA 1
ATOM 876 C C . ALA A 1 117 ? -17.367 -0.283 -11.609 1.00 95.94 117 ALA A C 1
ATOM 878 O O . ALA A 1 117 ? -18.251 0.299 -10.980 1.00 95.94 117 ALA A O 1
ATOM 879 N N . CYS A 1 118 ? -16.472 -1.072 -11.006 1.00 95.19 118 CYS A N 1
ATOM 880 C CA . CYS A 1 1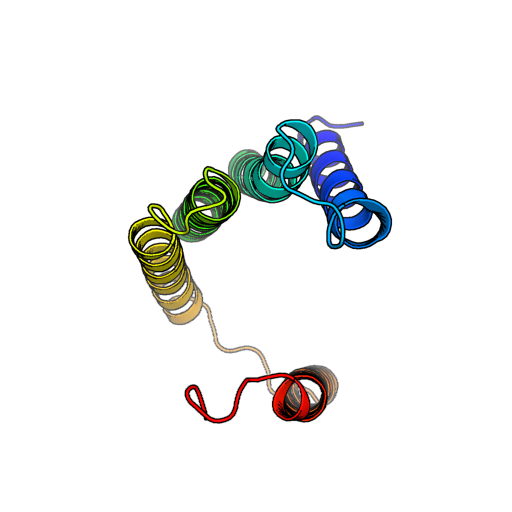18 ? -16.427 -1.278 -9.558 1.00 95.19 118 CYS A CA 1
ATOM 881 C C . CYS A 1 118 ? -16.234 0.041 -8.800 1.00 95.19 118 CYS A C 1
ATOM 883 O O . CYS A 1 118 ? -16.946 0.282 -7.826 1.00 95.19 118 CYS A O 1
ATOM 885 N N . GLY A 1 119 ? -15.335 0.917 -9.264 1.00 91.06 119 GLY A N 1
ATOM 886 C CA . GLY A 1 119 ? -15.134 2.244 -8.674 1.00 91.06 119 GLY A CA 1
ATOM 887 C C . GLY A 1 119 ? -16.393 3.116 -8.729 1.00 91.06 119 GLY A C 1
ATOM 888 O O . GLY A 1 119 ? -16.791 3.700 -7.721 1.00 91.06 119 GLY A O 1
ATOM 889 N N . VAL A 1 120 ? -17.077 3.150 -9.876 1.00 93.38 120 VAL A N 1
ATOM 890 C CA . VAL A 1 120 ? -18.344 3.885 -10.043 1.00 93.38 120 VAL A CA 1
ATOM 891 C C . VAL A 1 120 ? -19.435 3.333 -9.123 1.00 93.38 120 VAL A C 1
ATOM 893 O O . VAL A 1 120 ? -20.135 4.105 -8.464 1.00 93.38 120 VAL A O 1
ATOM 896 N N . VAL A 1 121 ? -19.575 2.007 -9.045 1.00 94.88 121 VAL A N 1
ATOM 897 C CA . VAL A 1 121 ? -20.537 1.345 -8.150 1.00 94.88 121 VAL A CA 1
ATOM 898 C C . VAL A 1 121 ? -20.230 1.671 -6.689 1.00 94.88 121 VAL A C 1
ATOM 900 O O . VAL A 1 121 ? -21.147 2.015 -5.945 1.00 94.88 121 VAL A O 1
ATOM 903 N N . PHE A 1 122 ? -18.957 1.632 -6.292 1.00 90.25 122 PHE A N 1
ATOM 904 C CA . PHE A 1 122 ? -18.523 1.963 -4.938 1.00 90.25 122 PHE A CA 1
ATOM 905 C C . PHE A 1 122 ? -18.860 3.413 -4.565 1.00 90.25 122 PHE A C 1
ATOM 907 O O . PHE A 1 122 ? -19.488 3.648 -3.534 1.00 90.25 122 PHE A O 1
ATOM 914 N N . ILE A 1 123 ? -18.539 4.382 -5.431 1.00 89.69 123 ILE A N 1
ATOM 915 C CA . ILE A 1 123 ? -18.885 5.798 -5.212 1.00 89.69 123 ILE A CA 1
ATOM 916 C C . ILE A 1 123 ? -20.402 5.969 -5.103 1.00 89.69 123 ILE A C 1
ATOM 918 O O . ILE A 1 123 ? -20.887 6.662 -4.211 1.00 89.69 123 ILE A O 1
ATOM 922 N N . ARG A 1 124 ? -21.173 5.317 -5.978 1.00 91.44 124 ARG A N 1
ATOM 923 C CA . ARG A 1 124 ? -22.639 5.397 -5.971 1.00 91.44 124 ARG A CA 1
ATOM 924 C C . ARG A 1 124 ? -23.256 4.764 -4.721 1.00 91.44 124 ARG A C 1
ATOM 926 O O . ARG A 1 124 ? -24.292 5.239 -4.263 1.00 91.44 124 ARG A O 1
ATOM 933 N N . TRP A 1 125 ? -22.626 3.732 -4.165 1.00 90.75 125 TRP A N 1
ATOM 934 C CA . TRP A 1 125 ? -23.015 3.120 -2.896 1.00 90.75 125 TRP A CA 1
ATOM 935 C C . TRP A 1 125 ? -22.655 3.992 -1.685 1.00 90.75 125 TRP A C 1
ATOM 937 O O . TRP A 1 125 ? -23.440 4.063 -0.741 1.00 90.75 125 TRP A O 1
ATOM 947 N N . LEU A 1 126 ? -21.520 4.700 -1.729 1.00 86.94 126 LEU A N 1
ATOM 948 C CA . LEU A 1 126 ? -21.057 5.580 -0.651 1.00 86.94 126 LEU A CA 1
ATOM 949 C C . LEU A 1 126 ? -21.778 6.938 -0.634 1.00 86.94 126 LEU A C 1
ATOM 951 O O . LEU A 1 126 ? -22.065 7.473 0.435 1.00 86.94 126 LEU A O 1
ATOM 955 N N . ALA A 1 127 ? -22.119 7.488 -1.803 1.00 87.00 127 ALA A N 1
ATOM 956 C CA . ALA A 1 127 ? -22.697 8.827 -1.953 1.00 87.00 127 ALA A CA 1
ATOM 957 C C . ALA A 1 127 ? -23.915 9.127 -1.045 1.00 87.00 127 ALA A C 1
ATOM 959 O O . ALA A 1 127 ? -23.981 10.236 -0.506 1.00 87.00 127 ALA A O 1
ATOM 960 N N . PRO A 1 128 ? -24.866 8.197 -0.808 1.00 87.62 128 PRO A N 1
ATOM 961 C CA . PRO A 1 128 ? -25.974 8.404 0.125 1.00 87.62 128 PRO A CA 1
ATOM 962 C C . PRO A 1 128 ? -25.541 8.713 1.564 1.00 87.62 128 PRO A C 1
ATOM 964 O O . PRO A 1 128 ? -26.253 9.442 2.248 1.00 87.62 128 PRO A O 1
ATOM 967 N N . TRP A 1 129 ? -24.385 8.203 1.994 1.00 82.50 129 TRP A N 1
ATOM 968 C CA . TRP A 1 129 ? -23.879 8.282 3.369 1.00 82.50 129 TRP A CA 1
ATOM 969 C C . TRP A 1 129 ? -22.971 9.488 3.616 1.00 82.50 129 TRP A C 1
ATOM 971 O O . TRP A 1 129 ? -22.738 9.860 4.764 1.00 82.50 129 TRP A O 1
ATOM 981 N N . VAL A 1 130 ? -22.479 10.125 2.551 1.00 78.69 130 VAL A N 1
ATOM 982 C CA . VAL A 1 130 ? -21.715 11.371 2.653 1.00 78.69 130 VAL A CA 1
ATOM 983 C C . VAL A 1 130 ? -22.673 12.498 3.042 1.00 78.69 130 VAL A C 1
ATOM 985 O O . VAL A 1 130 ? -23.651 12.770 2.332 1.00 78.69 130 VAL A O 1
ATOM 988 N N . THR A 1 131 ? -22.406 13.131 4.188 1.00 64.81 131 THR A N 1
ATOM 989 C CA . THR A 1 131 ? -23.217 14.224 4.733 1.00 64.81 131 THR A CA 1
ATOM 990 C C . THR A 1 131 ? -23.337 15.361 3.719 1.00 64.81 131 THR A C 1
ATOM 992 O O . THR A 1 131 ? -22.432 15.640 2.937 1.00 64.81 131 THR A O 1
ATOM 995 N N . LYS A 1 132 ? -24.487 16.043 3.717 1.00 62.25 132 LYS A N 1
ATOM 996 C CA . LYS A 1 132 ? -24.834 17.046 2.696 1.00 62.25 132 LYS A CA 1
ATOM 997 C C . LYS A 1 132 ? -23.857 18.235 2.629 1.00 62.25 132 LYS A C 1
ATOM 999 O O . LYS A 1 132 ? -23.851 18.926 1.624 1.00 62.25 132 LYS A O 1
ATOM 1004 N N . GLY A 1 133 ? -23.053 18.463 3.674 1.00 57.69 133 GLY A N 1
ATOM 1005 C CA . GLY A 1 133 ? -22.013 19.500 3.714 1.00 57.69 133 GLY A CA 1
ATOM 1006 C C . GLY A 1 133 ? -20.677 19.110 3.067 1.00 57.69 133 GLY A C 1
ATOM 1007 O O . GLY A 1 133 ? -19.809 19.965 2.949 1.00 57.69 133 GLY A O 1
ATOM 1008 N N . MET A 1 134 ? -20.507 17.846 2.664 1.00 56.00 134 MET A N 1
ATOM 1009 C CA . MET A 1 134 ? -19.305 17.312 2.003 1.00 56.00 134 MET A CA 1
ATOM 1010 C C . MET A 1 134 ? -19.554 16.872 0.546 1.00 56.00 134 MET A C 1
ATOM 1012 O O . MET A 1 134 ? -18.659 16.303 -0.078 1.00 56.00 134 MET A O 1
ATOM 1016 N N . ARG A 1 135 ? -20.773 17.065 0.027 1.00 50.19 135 ARG A N 1
ATOM 1017 C CA . ARG A 1 135 ? -21.126 16.846 -1.385 1.00 50.19 135 ARG A CA 1
ATOM 1018 C C . ARG A 1 135 ? -20.907 18.123 -2.179 1.00 50.19 135 ARG A C 1
ATOM 1020 O O . ARG A 1 135 ? -20.513 17.993 -3.355 1.00 50.19 135 ARG A O 1
#

Solvent-accessible surface area (backbone atoms only — not comparable to full-atom values): 7146 Å² total; per-residue (Å²): 133,56,71,53,59,51,36,41,52,50,14,53,51,28,46,51,46,29,69,75,73,38,69,89,50,77,92,44,73,65,50,37,49,32,52,20,43,16,35,39,30,45,18,50,29,37,49,74,71,70,46,59,68,41,57,28,49,18,30,42,27,36,19,50,13,45,38,29,54,54,68,44,93,80,57,77,34,40,64,64,11,51,51,27,39,52,53,13,48,54,29,45,50,59,47,58,68,74,45,82,82,76,73,91,42,72,68,54,52,50,50,52,53,50,52,53,52,52,49,53,52,49,51,64,66,46,54,81,74,53,53,85,92,79,113